Protein AF-A0A355WIX9-F1 (afdb_monomer_lite)

Sequence (123 aa):
KSVLGELPDAIAVFSPANELVISNTAFASLWGVDPGSMVARMDFRDVKTLWLDHCSDASALEHMLLSPAPKFGECQEIGTIQHESGKSYTVTLGGLARGAAICTFQLISQKPTAHEKRVLLEA

Structure (mmCIF, N/CA/C/O backbone):
data_AF-A0A355WIX9-F1
#
_entry.id   AF-A0A355WIX9-F1
#
loop_
_atom_site.group_PDB
_atom_site.id
_atom_site.type_symbol
_atom_site.label_atom_id
_atom_site.label_alt_id
_atom_site.label_comp_id
_atom_site.label_asym_id
_atom_site.label_entity_id
_atom_site.label_seq_id
_atom_site.pdbx_PDB_ins_code
_atom_site.Cartn_x
_atom_site.Cartn_y
_atom_site.Cartn_z
_atom_site.occupancy
_atom_site.B_iso_or_equiv
_atom_site.auth_seq_id
_atom_site.auth_comp_id
_atom_site.auth_asym_id
_atom_site.auth_atom_id
_atom_site.pdbx_PDB_model_num
ATOM 1 N N . LYS A 1 1 ? 10.119 6.463 15.370 1.00 37.47 1 LYS A N 1
ATOM 2 C CA . LYS A 1 1 ? 9.162 5.468 15.911 1.00 37.47 1 LYS A CA 1
ATOM 3 C C . LYS A 1 1 ? 9.168 4.310 14.924 1.00 37.47 1 LYS A C 1
ATOM 5 O O . LYS A 1 1 ? 8.898 4.560 13.760 1.00 37.47 1 LYS A O 1
ATOM 10 N N . SER A 1 2 ? 9.666 3.144 15.331 1.00 35.19 2 SER A N 1
ATOM 11 C CA . SER A 1 2 ? 10.000 2.032 14.431 1.00 35.19 2 SER A CA 1
ATOM 12 C C . SER A 1 2 ? 8.767 1.499 13.697 1.00 35.19 2 SER A C 1
ATOM 14 O O . SER A 1 2 ? 7.737 1.294 14.329 1.00 35.19 2 SER A O 1
ATOM 16 N N . VAL A 1 3 ? 8.902 1.249 12.390 1.00 51.25 3 VAL A N 1
ATOM 17 C CA . VAL A 1 3 ? 7.866 0.726 11.467 1.00 51.25 3 VAL A CA 1
ATOM 18 C C . VAL A 1 3 ? 7.512 -0.756 11.712 1.00 51.25 3 VAL A C 1
ATOM 20 O O . VAL A 1 3 ? 6.863 -1.400 10.906 1.00 51.25 3 VAL A O 1
ATOM 23 N N . LEU A 1 4 ? 7.978 -1.323 12.825 1.00 42.12 4 LEU A N 1
ATOM 24 C CA . LEU A 1 4 ? 7.845 -2.733 13.184 1.00 42.12 4 LEU A CA 1
ATOM 25 C C . LEU A 1 4 ? 7.143 -2.805 14.538 1.00 42.12 4 LEU A C 1
ATOM 27 O O . LEU A 1 4 ? 7.779 -2.965 15.577 1.00 42.12 4 LEU A O 1
ATOM 31 N N . GLY A 1 5 ? 5.833 -2.584 14.519 1.00 39.03 5 GLY A N 1
ATOM 32 C CA . GLY A 1 5 ? 4.954 -2.717 15.674 1.00 39.03 5 GLY A CA 1
ATOM 33 C C . GLY A 1 5 ? 3.820 -3.673 15.338 1.00 39.03 5 GLY A C 1
ATOM 34 O O . GLY A 1 5 ? 2.756 -3.225 14.940 1.00 39.03 5 GLY A O 1
ATOM 35 N N . GLU A 1 6 ? 4.114 -4.969 15.452 1.00 48.50 6 GLU A N 1
ATOM 36 C CA . GLU A 1 6 ? 3.191 -6.085 15.710 1.00 48.50 6 GLU A CA 1
ATOM 37 C C . GLU A 1 6 ? 1.747 -5.940 15.187 1.00 48.50 6 GLU A C 1
ATOM 39 O O . GLU A 1 6 ? 0.817 -5.760 15.961 1.00 48.50 6 GLU A O 1
ATOM 44 N N . LEU A 1 7 ? 1.560 -6.071 13.872 1.00 51.72 7 LEU A N 1
ATOM 45 C CA . LEU A 1 7 ? 0.423 -6.706 13.184 1.00 51.72 7 LEU A CA 1
ATOM 46 C C . LEU A 1 7 ? 0.850 -6.866 11.706 1.00 51.72 7 LEU A C 1
ATOM 48 O O . LEU A 1 7 ? 1.689 -6.089 11.250 1.00 51.72 7 LEU A O 1
ATOM 52 N N . PRO A 1 8 ? 0.370 -7.862 10.937 1.00 59.75 8 PRO A N 1
ATOM 53 C CA . PRO A 1 8 ? 0.781 -7.988 9.548 1.00 59.75 8 PRO A CA 1
ATOM 54 C C . PRO A 1 8 ? 0.089 -6.883 8.750 1.00 59.75 8 PRO A C 1
ATOM 56 O O . PRO A 1 8 ? -1.077 -7.013 8.381 1.00 59.75 8 PRO A O 1
ATOM 59 N N . ASP A 1 9 ? 0.801 -5.783 8.517 1.00 78.31 9 ASP A N 1
ATOM 60 C CA . ASP A 1 9 ? 0.364 -4.750 7.586 1.00 78.31 9 ASP A CA 1
ATOM 61 C C . ASP A 1 9 ? 0.026 -5.430 6.258 1.00 78.31 9 ASP A C 1
ATOM 63 O O . ASP A 1 9 ? 0.771 -6.293 5.775 1.00 78.31 9 ASP A O 1
ATOM 67 N N . ALA A 1 10 ? -1.121 -5.097 5.672 1.00 90.50 10 ALA A N 1
ATOM 68 C CA . ALA A 1 10 ? -1.402 -5.545 4.318 1.00 90.50 10 ALA A CA 1
ATOM 69 C C . ALA A 1 10 ? -0.385 -4.865 3.396 1.00 90.50 10 ALA A C 1
ATOM 71 O O . ALA A 1 10 ? -0.268 -3.642 3.402 1.00 90.50 10 ALA A O 1
ATOM 72 N N . ILE A 1 11 ? 0.381 -5.662 2.650 1.00 90.50 11 ILE A N 1
ATOM 73 C CA . ILE A 1 11 ? 1.498 -5.185 1.827 1.00 90.50 11 ILE A CA 1
ATOM 74 C C . ILE A 1 11 ? 1.201 -5.477 0.363 1.00 90.50 11 ILE A C 1
ATOM 76 O O . ILE A 1 11 ? 0.848 -6.605 0.017 1.00 90.50 11 ILE A O 1
ATOM 80 N N . ALA A 1 12 ? 1.426 -4.475 -0.482 1.00 92.06 12 ALA A N 1
ATOM 81 C CA . ALA A 1 12 ? 1.466 -4.592 -1.932 1.00 92.06 12 ALA A CA 1
ATOM 82 C C . ALA A 1 12 ? 2.766 -3.971 -2.457 1.00 92.06 12 ALA A C 1
ATOM 84 O O . ALA A 1 12 ? 3.050 -2.803 -2.196 1.00 92.06 12 ALA A O 1
ATOM 85 N N . VAL A 1 13 ? 3.567 -4.741 -3.191 1.00 91.44 13 VAL A N 1
ATOM 86 C CA . VAL A 1 13 ? 4.795 -4.263 -3.837 1.00 91.44 13 VAL A CA 1
ATOM 87 C C . VAL A 1 13 ? 4.591 -4.235 -5.338 1.00 91.44 13 VAL A C 1
ATOM 89 O O . VAL A 1 13 ? 4.232 -5.248 -5.938 1.00 91.44 13 VAL A O 1
ATOM 92 N N . PHE A 1 14 ? 4.888 -3.092 -5.939 1.00 92.38 14 PHE A N 1
ATOM 93 C CA . PHE A 1 14 ? 4.789 -2.854 -7.368 1.00 92.38 14 PHE A CA 1
ATOM 94 C C . PHE A 1 14 ? 6.174 -2.782 -7.998 1.00 92.38 14 PHE A C 1
ATOM 96 O O . PHE A 1 14 ? 7.099 -2.177 -7.449 1.00 92.38 14 PHE A O 1
ATOM 103 N N . SER A 1 15 ? 6.318 -3.396 -9.167 1.00 92.06 15 SER A N 1
ATOM 104 C CA . SER A 1 15 ? 7.503 -3.235 -10.000 1.00 92.06 15 SER A CA 1
ATOM 105 C C . SER A 1 15 ? 7.538 -1.832 -10.625 1.00 92.06 15 SER A C 1
ATOM 107 O O . SER A 1 15 ? 6.509 -1.159 -10.700 1.00 92.06 15 SER A O 1
ATOM 109 N N . PRO A 1 16 ? 8.689 -1.400 -11.168 1.00 89.31 16 PRO A N 1
ATOM 110 C CA . PRO A 1 16 ? 8.773 -0.166 -11.955 1.00 89.31 16 PRO A CA 1
ATOM 111 C C . PRO A 1 16 ? 7.889 -0.171 -13.214 1.00 89.31 16 PRO A C 1
ATOM 113 O O . PRO A 1 16 ? 7.668 0.877 -13.810 1.00 89.31 16 PRO A O 1
ATOM 116 N N . ALA A 1 17 ? 7.418 -1.348 -13.643 1.00 90.25 17 ALA A N 1
ATOM 117 C CA . ALA A 1 17 ? 6.477 -1.513 -14.748 1.00 90.25 17 ALA A CA 1
ATOM 118 C C . ALA A 1 17 ? 5.006 -1.440 -14.289 1.00 90.25 17 ALA A C 1
ATOM 120 O O . ALA A 1 17 ? 4.112 -1.766 -15.062 1.00 90.25 17 ALA A O 1
ATOM 121 N N . ASN A 1 18 ? 4.758 -1.020 -13.043 1.00 88.94 18 ASN A N 1
ATOM 122 C CA . ASN A 1 18 ? 3.447 -0.937 -12.399 1.00 88.94 18 ASN A CA 1
ATOM 123 C C . ASN A 1 18 ? 2.732 -2.286 -12.233 1.00 88.94 18 ASN A C 1
ATOM 125 O O . ASN A 1 18 ? 1.526 -2.306 -12.025 1.00 88.94 18 ASN A O 1
ATOM 129 N N . GLU A 1 19 ? 3.446 -3.410 -12.279 1.00 92.00 19 GLU A N 1
ATOM 130 C CA . GLU A 1 19 ? 2.869 -4.730 -11.994 1.00 92.00 19 GLU A CA 1
ATOM 131 C C . GLU A 1 19 ? 2.930 -5.022 -10.493 1.00 92.00 19 GLU A C 1
ATOM 133 O O . GLU A 1 19 ? 3.964 -4.785 -9.862 1.00 92.00 19 GLU A O 1
ATOM 138 N N . LEU A 1 20 ? 1.869 -5.593 -9.921 1.00 91.81 20 LEU A N 1
ATOM 139 C CA . LEU A 1 20 ? 1.920 -6.136 -8.568 1.00 91.81 20 LEU A CA 1
ATOM 140 C C . LEU A 1 20 ? 2.803 -7.392 -8.558 1.00 91.81 20 LEU A C 1
ATOM 142 O O . LEU A 1 20 ? 2.482 -8.400 -9.185 1.00 91.81 20 LEU A O 1
ATOM 146 N N . VAL A 1 21 ? 3.925 -7.329 -7.841 1.00 90.50 21 VAL A N 1
ATOM 147 C CA . VAL A 1 21 ? 4.912 -8.420 -7.771 1.00 90.50 21 VAL A CA 1
ATOM 148 C C . VAL A 1 21 ? 4.888 -9.173 -6.450 1.00 90.50 21 VAL A C 1
ATOM 150 O O . VAL A 1 21 ? 5.263 -10.342 -6.420 1.00 90.50 21 VAL A O 1
ATOM 153 N N . ILE A 1 22 ? 4.478 -8.524 -5.357 1.00 87.94 22 ILE A N 1
ATOM 154 C CA . ILE A 1 22 ? 4.358 -9.161 -4.041 1.00 87.94 22 ILE A CA 1
ATOM 155 C C . ILE A 1 22 ? 3.090 -8.656 -3.361 1.00 87.94 22 ILE A C 1
ATOM 157 O O . ILE A 1 22 ? 2.875 -7.451 -3.257 1.00 87.94 22 ILE A O 1
ATOM 161 N N . SER A 1 23 ? 2.302 -9.582 -2.829 1.00 89.50 23 SER A N 1
ATOM 162 C CA . SER A 1 23 ? 1.235 -9.329 -1.863 1.00 89.50 23 SER A CA 1
ATOM 163 C C . SER A 1 23 ? 1.313 -10.364 -0.746 1.00 89.50 23 SER A C 1
ATOM 165 O O . SER A 1 23 ? 1.766 -11.485 -0.974 1.00 89.50 23 SER A O 1
ATOM 167 N N . ASN A 1 24 ? 0.904 -10.004 0.470 1.00 89.62 24 ASN A N 1
A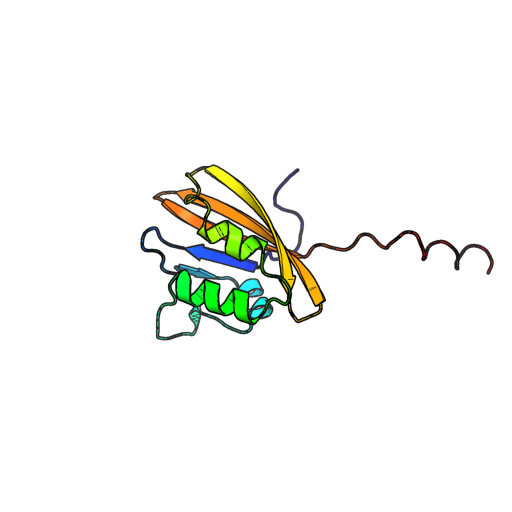TOM 168 C CA . ASN A 1 24 ? 0.891 -10.937 1.601 1.00 89.62 24 ASN A CA 1
ATOM 169 C C . ASN A 1 24 ? -0.529 -11.414 1.950 1.00 89.62 24 ASN A C 1
ATOM 171 O O . ASN A 1 24 ? -1.531 -10.905 1.454 1.00 89.62 24 ASN A O 1
ATOM 175 N N . THR A 1 25 ? -0.630 -12.386 2.855 1.00 87.50 25 THR A N 1
ATOM 176 C CA . THR A 1 25 ? -1.923 -12.930 3.305 1.00 87.50 25 THR A CA 1
ATOM 177 C C . THR A 1 25 ? -2.811 -11.878 3.975 1.00 87.50 25 THR A C 1
ATOM 179 O O . THR A 1 25 ? -4.033 -11.959 3.877 1.00 87.50 25 THR A O 1
ATOM 182 N N . ALA A 1 26 ? -2.224 -10.868 4.626 1.00 88.62 26 ALA A N 1
ATOM 183 C CA . ALA A 1 26 ? -2.984 -9.757 5.195 1.00 88.62 26 ALA A CA 1
ATOM 184 C C . ALA A 1 26 ? -3.626 -8.887 4.110 1.00 88.62 26 ALA A C 1
ATOM 186 O O . ALA A 1 26 ? -4.782 -8.505 4.257 1.00 88.62 26 ALA A O 1
ATOM 187 N N . PHE A 1 27 ? -2.925 -8.643 2.999 1.00 90.69 27 PHE A N 1
ATOM 188 C CA . PHE A 1 27 ? -3.493 -7.994 1.820 1.00 90.69 27 PHE A CA 1
ATOM 189 C C . PHE A 1 27 ? -4.674 -8.794 1.274 1.00 90.69 27 PHE A C 1
ATOM 191 O O . PHE A 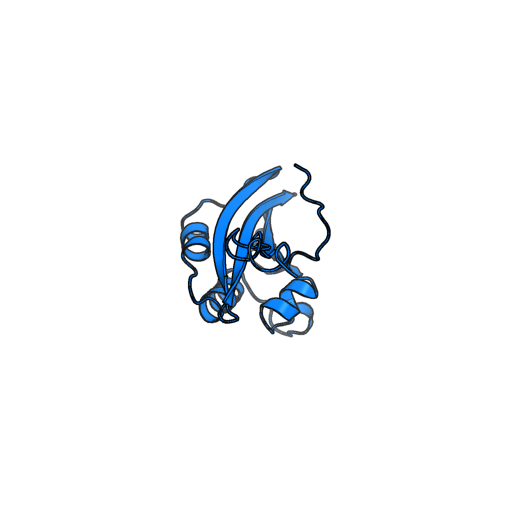1 27 ? -5.750 -8.234 1.085 1.00 90.69 27 PHE A O 1
ATOM 198 N N . ALA A 1 28 ? -4.503 -10.108 1.112 1.00 90.31 28 ALA A N 1
ATOM 199 C CA . ALA A 1 28 ? -5.578 -10.959 0.616 1.00 90.31 28 ALA A CA 1
ATOM 200 C C . ALA A 1 28 ? -6.789 -11.014 1.556 1.00 90.31 28 ALA A C 1
ATOM 202 O O . ALA A 1 28 ? -7.930 -11.025 1.107 1.00 90.31 28 ALA A O 1
ATOM 203 N N . SER A 1 29 ? -6.550 -10.986 2.868 1.00 88.56 29 SER A N 1
ATOM 204 C CA . SER A 1 29 ? -7.619 -10.947 3.872 1.00 88.56 29 SER A CA 1
ATOM 205 C C . SER A 1 29 ? -8.330 -9.595 3.923 1.00 88.56 29 SER A C 1
ATOM 207 O O . SER A 1 29 ? -9.517 -9.550 4.230 1.00 88.56 29 SER A O 1
ATOM 209 N N . LEU A 1 30 ? -7.608 -8.499 3.664 1.00 88.38 30 LEU A N 1
ATOM 210 C CA . LEU A 1 30 ? -8.163 -7.148 3.662 1.00 88.38 30 LEU A CA 1
ATOM 211 C C . LEU A 1 30 ? -9.039 -6.911 2.431 1.00 88.38 30 LEU A C 1
ATOM 213 O O . LEU A 1 30 ? -10.157 -6.443 2.578 1.00 88.38 30 LEU A O 1
ATOM 217 N N . TRP A 1 31 ? -8.543 -7.267 1.246 1.00 90.50 31 TRP A N 1
ATOM 218 C CA . TRP A 1 31 ? -9.196 -6.948 -0.027 1.00 90.50 31 TRP A CA 1
ATOM 219 C C . TRP A 1 31 ? -9.973 -8.115 -0.643 1.00 90.50 31 TRP A C 1
ATOM 221 O O . TRP A 1 31 ? -10.493 -7.988 -1.744 1.00 90.50 31 TRP A O 1
ATOM 231 N N . GLY A 1 32 ? -10.007 -9.276 0.018 1.00 86.69 32 GLY A N 1
ATOM 232 C CA . GLY A 1 32 ? -10.740 -10.458 -0.450 1.00 86.69 32 GLY A CA 1
ATOM 233 C C . GLY A 1 32 ? -10.195 -11.093 -1.736 1.00 86.69 32 GLY A C 1
ATOM 234 O O . GLY A 1 32 ? -10.843 -11.970 -2.304 1.00 86.69 32 GLY A O 1
ATOM 235 N N . VAL A 1 33 ? -9.016 -10.672 -2.200 1.00 84.69 33 VAL A N 1
ATOM 236 C CA . VAL A 1 33 ? -8.380 -11.136 -3.438 1.00 84.69 33 VAL A CA 1
ATOM 237 C C . VAL A 1 33 ? -6.968 -11.601 -3.126 1.00 84.69 33 VAL A C 1
ATOM 239 O O . VAL A 1 33 ? -6.213 -10.870 -2.495 1.00 84.69 33 VAL A O 1
ATOM 242 N N . ASP A 1 34 ? -6.590 -12.787 -3.604 1.00 84.50 34 ASP A N 1
ATOM 243 C CA . ASP A 1 34 ? -5.204 -13.259 -3.590 1.00 84.50 34 ASP A CA 1
ATOM 244 C C . ASP A 1 34 ? -4.597 -13.185 -5.003 1.00 84.50 34 ASP A C 1
ATOM 246 O O . ASP A 1 34 ? -4.777 -14.113 -5.799 1.00 84.50 34 ASP A O 1
ATOM 250 N N . PRO A 1 35 ? -3.853 -12.110 -5.329 1.00 79.75 35 PRO A N 1
ATOM 251 C CA . PRO A 1 35 ? -3.222 -11.949 -6.635 1.00 79.75 35 PRO A CA 1
ATOM 252 C C . PRO A 1 35 ? -2.211 -13.051 -6.959 1.00 79.75 35 PRO A C 1
ATOM 254 O O . PRO A 1 35 ? -1.991 -13.343 -8.131 1.00 79.75 35 PRO A O 1
ATOM 257 N N . GLY A 1 36 ? -1.618 -13.696 -5.945 1.00 75.81 36 GLY A N 1
ATOM 258 C CA . GLY A 1 36 ? -0.697 -14.818 -6.142 1.00 75.81 36 GLY A CA 1
ATOM 259 C C . GLY A 1 36 ? -1.379 -16.074 -6.693 1.00 75.81 36 GLY A C 1
ATOM 260 O O . GLY A 1 36 ? -0.724 -16.901 -7.325 1.00 75.81 36 GLY A O 1
ATOM 261 N N . SER A 1 37 ? -2.694 -16.191 -6.496 1.00 75.38 37 SER A N 1
ATOM 262 C CA . SER A 1 37 ? -3.527 -17.283 -7.008 1.00 75.38 37 SER A CA 1
ATOM 263 C C . SER A 1 37 ? -4.179 -16.965 -8.364 1.00 75.38 37 SER A C 1
ATOM 265 O O . SER A 1 37 ? -4.843 -17.825 -8.945 1.00 75.38 37 SER A O 1
ATOM 267 N N . MET A 1 38 ? -4.006 -15.748 -8.893 1.00 78.56 38 MET A N 1
ATOM 268 C CA . MET A 1 38 ? -4.585 -15.327 -10.171 1.00 78.56 38 MET A CA 1
ATOM 269 C C . MET A 1 38 ? -3.675 -15.688 -11.353 1.00 78.56 38 MET A C 1
ATOM 271 O O . MET A 1 38 ? -2.458 -15.533 -11.306 1.00 78.56 38 MET A O 1
ATOM 275 N N . VAL A 1 39 ? -4.279 -16.142 -12.457 1.00 71.69 39 VAL A N 1
ATOM 276 C CA . VAL A 1 39 ? -3.555 -16.427 -13.713 1.00 71.69 39 VAL A CA 1
ATOM 277 C C . VAL A 1 39 ? -3.135 -15.130 -14.417 1.00 71.69 39 VAL A C 1
ATOM 279 O O . VAL A 1 39 ? -2.089 -15.079 -15.064 1.00 71.69 39 VAL A O 1
ATOM 282 N N . ALA A 1 40 ? -3.950 -14.079 -14.295 1.00 78.69 40 ALA A N 1
ATOM 283 C CA . ALA A 1 40 ? -3.658 -12.757 -14.833 1.00 78.69 40 ALA A CA 1
ATOM 284 C C . ALA A 1 40 ? -2.895 -11.916 -13.803 1.00 78.69 40 ALA A C 1
ATOM 286 O O . ALA A 1 40 ? -3.248 -11.899 -12.624 1.00 78.69 40 ALA A O 1
ATOM 287 N N . ARG A 1 41 ? -1.873 -11.188 -14.265 1.00 83.50 41 ARG A N 1
ATOM 288 C CA . ARG A 1 41 ? -1.186 -10.190 -13.441 1.00 83.50 41 ARG A CA 1
ATOM 289 C C . ARG A 1 41 ? -2.082 -8.978 -13.260 1.00 83.50 41 ARG A C 1
ATOM 291 O O . ARG A 1 41 ? -2.646 -8.500 -14.237 1.00 83.50 41 ARG A O 1
ATOM 298 N N . MET A 1 42 ? -2.159 -8.484 -12.030 1.00 90.06 42 MET A N 1
ATOM 299 C CA . MET A 1 42 ? -2.785 -7.201 -11.741 1.00 90.06 42 MET A CA 1
ATOM 300 C C . MET A 1 42 ? -1.744 -6.092 -11.847 1.00 90.06 42 MET A C 1
ATOM 302 O O . MET A 1 42 ? -0.642 -6.209 -11.295 1.00 90.06 42 MET A O 1
ATOM 306 N N . ASP A 1 43 ? -2.097 -5.011 -12.528 1.00 90.75 43 ASP A N 1
ATOM 307 C CA . ASP A 1 43 ? -1.306 -3.791 -12.507 1.00 90.75 43 ASP A CA 1
ATOM 308 C C . ASP A 1 43 ? -1.754 -2.842 -11.376 1.00 90.75 43 ASP A C 1
ATOM 310 O O . ASP A 1 43 ? -2.703 -3.092 -10.627 1.00 90.75 43 ASP A O 1
ATOM 314 N N . PHE A 1 44 ? -1.044 -1.729 -11.215 1.00 87.56 44 PHE A N 1
ATOM 315 C CA . PHE A 1 44 ? -1.344 -0.724 -10.202 1.00 87.56 44 PHE A CA 1
ATOM 316 C C . PHE A 1 44 ? -2.751 -0.121 -10.353 1.00 87.56 44 PHE A C 1
ATOM 318 O O . PHE A 1 44 ? -3.370 0.244 -9.353 1.00 87.56 44 PHE A O 1
ATOM 325 N N . ARG A 1 45 ? -3.286 -0.023 -11.577 1.00 88.25 45 ARG A N 1
ATOM 326 C CA . ARG A 1 45 ? -4.643 0.477 -11.832 1.00 88.25 45 ARG A CA 1
ATOM 327 C C . ARG A 1 45 ? -5.690 -0.556 -11.425 1.00 88.25 45 ARG A C 1
ATOM 329 O O . ARG A 1 45 ? -6.675 -0.165 -10.797 1.00 88.25 45 ARG A O 1
ATOM 336 N N . ASP A 1 46 ? -5.482 -1.830 -11.742 1.00 90.94 46 ASP A N 1
ATOM 337 C CA . ASP A 1 46 ? -6.374 -2.923 -11.339 1.00 90.94 46 ASP A CA 1
ATOM 338 C C . ASP A 1 46 ? -6.464 -3.000 -9.816 1.00 90.94 46 ASP A C 1
ATOM 340 O O . ASP A 1 46 ? -7.549 -2.974 -9.234 1.00 90.94 46 ASP A O 1
ATOM 344 N N . VAL A 1 47 ? -5.301 -3.005 -9.158 1.00 90.75 47 VAL A N 1
ATOM 345 C CA . VAL A 1 47 ? -5.206 -3.053 -7.698 1.00 90.75 47 VAL A CA 1
ATOM 346 C C . VAL A 1 47 ? -5.820 -1.804 -7.063 1.00 90.75 47 VAL A C 1
ATOM 348 O O . VAL A 1 47 ? -6.516 -1.901 -6.056 1.00 90.75 47 VAL A O 1
ATOM 351 N N . LYS A 1 48 ? -5.635 -0.623 -7.661 1.00 89.31 48 LYS A N 1
ATOM 352 C CA . LYS A 1 48 ? -6.285 0.591 -7.164 1.00 89.31 48 LYS A CA 1
ATOM 353 C C . LYS A 1 48 ? -7.804 0.534 -7.302 1.00 89.31 48 LYS A C 1
ATOM 355 O O . LYS A 1 48 ? -8.492 0.996 -6.399 1.00 89.31 48 LYS A O 1
ATOM 360 N N . THR A 1 49 ? -8.321 0.024 -8.416 1.00 91.12 49 THR A N 1
ATOM 361 C CA . THR A 1 49 ? -9.772 -0.105 -8.620 1.00 91.12 49 THR A CA 1
ATOM 362 C C . THR A 1 49 ? -10.361 -1.006 -7.541 1.00 91.12 49 THR A C 1
ATOM 364 O O . THR A 1 49 ? -11.298 -0.601 -6.862 1.00 91.12 49 THR A O 1
ATOM 367 N N . LEU A 1 50 ? -9.704 -2.141 -7.274 1.00 92.19 50 LEU A N 1
ATOM 368 C CA . LEU A 1 50 ? -10.047 -3.023 -6.161 1.00 92.19 50 LEU A CA 1
ATOM 369 C C . LEU A 1 50 ? -10.103 -2.272 -4.820 1.00 92.19 50 LEU A C 1
ATOM 371 O O . LEU A 1 50 ? -11.065 -2.429 -4.074 1.00 92.19 50 LEU A O 1
ATOM 375 N N . TRP A 1 51 ? -9.098 -1.445 -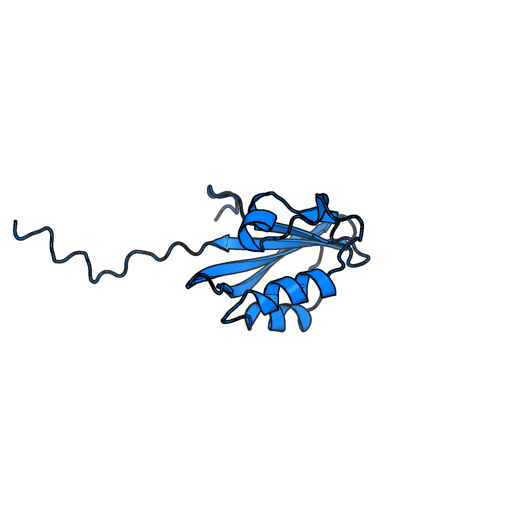4.514 1.00 92.75 51 TRP A N 1
ATOM 376 C CA . TRP A 1 51 ? -9.070 -0.690 -3.260 1.00 92.75 51 TRP A CA 1
ATOM 377 C C . TRP A 1 51 ? -10.179 0.351 -3.155 1.00 92.75 51 TRP A C 1
ATOM 379 O O . TRP A 1 51 ? -10.785 0.478 -2.095 1.00 92.75 51 TRP A O 1
ATOM 389 N N . LEU A 1 52 ? -10.433 1.102 -4.229 1.00 91.81 52 LEU A N 1
ATOM 390 C CA . LEU A 1 52 ? -11.482 2.118 -4.249 1.00 91.81 52 LEU A CA 1
ATOM 391 C C . LEU A 1 52 ? -12.865 1.492 -4.048 1.00 91.81 52 LEU A C 1
ATOM 393 O O . LEU A 1 52 ? -13.643 2.018 -3.260 1.00 91.81 52 LEU A O 1
ATOM 397 N N . ASP A 1 53 ? -13.132 0.357 -4.695 1.00 92.75 53 ASP A N 1
ATOM 398 C CA . ASP A 1 53 ? -14.428 -0.326 -4.618 1.00 92.75 53 ASP A CA 1
ATOM 399 C C . ASP A 1 53 ? -14.744 -0.855 -3.206 1.00 92.75 53 ASP A C 1
ATOM 401 O O . ASP A 1 53 ? -15.911 -0.971 -2.845 1.00 92.75 53 ASP A O 1
ATOM 405 N N . HIS A 1 54 ? -13.719 -1.133 -2.393 1.00 91.50 54 HIS A N 1
ATOM 406 C CA . HIS A 1 54 ? -13.859 -1.649 -1.021 1.00 91.50 54 HIS A CA 1
ATOM 407 C C . HIS A 1 54 ? -13.711 -0.558 0.060 1.00 91.50 54 HIS A C 1
ATOM 409 O O . HIS A 1 54 ? -13.700 -0.846 1.262 1.00 91.50 54 HIS A O 1
ATOM 415 N N . CYS A 1 55 ? -13.578 0.714 -0.333 1.00 92.06 55 CYS A N 1
ATOM 416 C CA . CYS A 1 55 ? -13.477 1.841 0.593 1.00 92.06 55 CYS A CA 1
ATOM 417 C C . CYS A 1 55 ? -14.751 2.691 0.592 1.00 92.06 55 CYS A C 1
ATOM 419 O O . CYS A 1 55 ? -15.240 3.106 -0.452 1.00 92.06 55 CYS A O 1
ATOM 421 N N . SER A 1 56 ? -15.241 3.038 1.784 1.00 90.69 56 SER A N 1
ATOM 422 C CA . SER A 1 56 ? -16.286 4.054 1.953 1.00 90.69 56 SER A CA 1
ATOM 423 C C . SER A 1 56 ? -15.725 5.481 1.910 1.00 90.69 56 SER A C 1
ATOM 425 O O . SER A 1 56 ? -16.440 6.406 1.539 1.00 90.69 56 SER A O 1
ATOM 427 N N . ASP A 1 57 ? -14.449 5.663 2.274 1.00 91.69 57 ASP A N 1
ATOM 428 C CA . ASP A 1 57 ? -13.678 6.888 2.025 1.00 91.69 57 ASP A CA 1
ATOM 429 C C . ASP A 1 57 ? -12.293 6.503 1.505 1.00 91.69 57 ASP A C 1
ATOM 431 O O . ASP A 1 57 ? -11.513 5.836 2.195 1.00 91.69 57 ASP A O 1
ATOM 435 N N . ALA A 1 58 ? -12.004 6.922 0.275 1.00 90.69 58 ALA A N 1
ATOM 436 C CA . ALA A 1 58 ? -10.774 6.604 -0.430 1.00 90.69 58 ALA A CA 1
ATOM 437 C C . ALA A 1 58 ? -9.957 7.847 -0.812 1.00 90.69 58 ALA A C 1
ATOM 439 O O . ALA A 1 58 ? -9.060 7.758 -1.654 1.00 90.69 58 ALA A O 1
ATOM 440 N N . SER A 1 59 ? -10.223 8.997 -0.186 1.00 90.00 59 SER A N 1
ATOM 441 C CA . SER A 1 59 ? -9.611 10.285 -0.551 1.00 90.00 59 SER A CA 1
ATOM 442 C C . SER A 1 59 ? -8.076 10.223 -0.543 1.00 90.00 59 SER A C 1
ATOM 444 O O . SER A 1 59 ? -7.409 10.777 -1.417 1.00 90.00 59 SER A O 1
ATOM 446 N N . ALA A 1 60 ? -7.495 9.477 0.404 1.00 89.50 60 ALA A N 1
ATOM 447 C CA . ALA A 1 60 ? -6.053 9.242 0.461 1.00 89.50 60 ALA A CA 1
ATOM 448 C C . ALA A 1 60 ? -5.535 8.448 -0.758 1.00 89.50 60 ALA A C 1
ATOM 450 O O . ALA A 1 60 ? -4.518 8.809 -1.347 1.00 89.50 60 ALA A O 1
ATOM 451 N N . LEU A 1 61 ? -6.243 7.404 -1.199 1.00 89.31 61 LEU A N 1
ATOM 452 C CA . LEU A 1 61 ? -5.858 6.613 -2.380 1.00 89.31 61 LEU A CA 1
ATOM 453 C C . LEU A 1 61 ? -5.992 7.402 -3.684 1.00 89.31 61 LEU A C 1
ATOM 455 O O . LEU A 1 61 ? -5.236 7.177 -4.631 1.00 89.31 61 LEU A O 1
ATOM 459 N N . GLU A 1 62 ? -6.943 8.327 -3.753 1.00 89.19 62 GLU A N 1
ATOM 460 C CA . GLU A 1 62 ? -7.062 9.261 -4.871 1.00 89.19 62 GLU A CA 1
ATOM 461 C C . GLU A 1 62 ? -5.902 10.258 -4.885 1.00 89.19 62 GLU A C 1
ATOM 463 O O . GLU A 1 62 ? -5.270 10.449 -5.925 1.00 89.19 62 GLU A O 1
ATOM 468 N N . HIS A 1 63 ? -5.547 10.816 -3.725 1.00 86.50 63 HIS A N 1
ATOM 469 C CA . HIS A 1 63 ? -4.401 11.714 -3.584 1.00 86.50 63 HIS A CA 1
ATOM 470 C C . HIS A 1 63 ? -3.073 11.033 -3.956 1.00 86.50 63 HIS A C 1
ATOM 472 O O . HIS A 1 63 ? -2.198 11.649 -4.569 1.00 86.50 63 HIS A O 1
ATOM 478 N N . MET A 1 64 ? -2.935 9.738 -3.658 1.00 85.31 64 MET A N 1
ATOM 479 C CA . MET A 1 64 ? -1.782 8.932 -4.064 1.00 85.31 64 MET A CA 1
ATOM 480 C C . MET A 1 64 ? -1.551 8.936 -5.581 1.00 85.31 64 MET A C 1
ATOM 482 O O . MET A 1 64 ? -0.404 8.982 -6.007 1.00 85.31 64 MET A O 1
ATOM 486 N N . LEU A 1 65 ? -2.609 8.918 -6.404 1.00 80.75 65 LEU A N 1
ATOM 487 C CA . LEU A 1 65 ? -2.462 8.951 -7.868 1.00 80.75 65 LEU A CA 1
ATOM 488 C C . LEU A 1 65 ? -1.934 10.271 -8.402 1.00 80.75 65 LEU A C 1
ATOM 490 O O . LEU A 1 65 ? -1.293 10.307 -9.449 1.00 80.75 65 LEU A O 1
ATOM 494 N N . LEU A 1 66 ? -2.295 11.355 -7.728 1.00 82.75 66 LEU A N 1
ATOM 495 C CA . LEU A 1 66 ? -1.884 12.699 -8.105 1.00 82.75 66 LEU A CA 1
ATOM 496 C C . LEU A 1 66 ? -0.470 13.004 -7.598 1.00 82.75 66 LEU A C 1
ATOM 498 O O . LEU A 1 66 ? 0.155 13.965 -8.042 1.00 82.75 66 LEU A O 1
ATOM 502 N N . SER A 1 67 ? 0.030 12.181 -6.676 1.00 80.50 67 SER A N 1
ATOM 503 C CA . SER A 1 67 ? 1.356 12.309 -6.092 1.00 80.50 67 SER A CA 1
ATOM 504 C C . SER A 1 67 ? 2.422 11.672 -6.996 1.00 80.50 67 SER A C 1
ATOM 506 O O . SER A 1 67 ? 2.161 10.668 -7.662 1.00 80.50 67 SER A O 1
ATOM 508 N N . PRO A 1 68 ? 3.644 12.233 -7.045 1.00 82.75 68 PRO A N 1
ATOM 509 C CA . PRO A 1 68 ? 4.747 11.612 -7.767 1.00 82.75 68 PRO A CA 1
ATOM 510 C C . PRO A 1 68 ? 5.115 10.255 -7.150 1.00 82.75 68 PRO A C 1
ATOM 512 O O . PRO A 1 68 ? 4.938 10.034 -5.952 1.00 82.75 68 PRO A O 1
ATOM 515 N N . ALA A 1 69 ? 5.676 9.360 -7.966 1.00 81.56 69 ALA A N 1
ATOM 516 C CA . ALA A 1 69 ? 6.187 8.082 -7.481 1.00 81.56 69 ALA A CA 1
ATOM 517 C C . ALA A 1 69 ? 7.277 8.299 -6.409 1.00 81.56 69 ALA A C 1
ATOM 519 O O . ALA A 1 69 ? 8.129 9.180 -6.580 1.00 81.56 69 ALA A O 1
ATOM 520 N N . PRO A 1 70 ? 7.282 7.498 -5.329 1.00 85.56 70 PRO A N 1
ATOM 521 C CA . PRO A 1 70 ? 8.228 7.661 -4.233 1.00 85.56 70 PRO A CA 1
ATOM 522 C C . PRO A 1 70 ? 9.649 7.327 -4.699 1.00 85.56 70 PRO A C 1
ATOM 524 O O . PRO A 1 70 ? 9.870 6.365 -5.442 1.00 85.56 70 PRO A O 1
ATOM 527 N N . LYS A 1 71 ? 10.646 8.090 -4.245 1.00 87.69 71 LYS A N 1
ATOM 528 C CA . LYS A 1 71 ? 12.051 7.762 -4.519 1.00 87.69 71 LYS A CA 1
ATOM 529 C C . LYS A 1 71 ? 12.546 6.680 -3.571 1.00 87.69 71 LYS A C 1
ATOM 531 O O . LYS A 1 71 ? 12.022 6.483 -2.479 1.00 87.69 71 LYS A O 1
ATOM 536 N N . PHE A 1 72 ? 13.611 5.993 -3.976 1.00 87.00 72 PHE A N 1
ATOM 537 C CA . PHE A 1 72 ? 14.265 5.014 -3.115 1.00 87.00 72 PHE A CA 1
ATOM 538 C C . PHE A 1 72 ? 14.636 5.621 -1.754 1.00 87.00 72 PHE A C 1
ATOM 540 O O . PHE A 1 72 ? 15.319 6.643 -1.696 1.00 87.00 72 PHE A O 1
ATOM 547 N N . GLY A 1 73 ? 14.203 4.967 -0.675 1.00 82.56 73 GLY A N 1
ATOM 548 C CA . GLY A 1 73 ? 14.441 5.421 0.696 1.00 82.56 73 GLY A CA 1
ATOM 549 C C . GLY A 1 73 ? 13.445 6.469 1.201 1.00 82.56 73 GLY A C 1
ATOM 550 O O . GLY A 1 73 ? 13.485 6.802 2.384 1.00 82.56 73 GLY A O 1
ATOM 551 N N . GLU A 1 74 ? 12.533 6.957 0.356 1.00 87.25 74 GLU A N 1
ATOM 552 C CA . GLU A 1 74 ? 11.390 7.749 0.803 1.00 87.25 74 GLU A CA 1
ATOM 553 C C . GLU A 1 74 ? 10.289 6.824 1.323 1.00 87.25 74 GLU A C 1
ATOM 555 O O . GLU A 1 74 ? 10.018 5.756 0.772 1.00 87.25 74 GLU A O 1
ATOM 560 N N . CYS A 1 75 ? 9.654 7.259 2.404 1.00 85.75 75 CYS A N 1
ATOM 561 C CA . CYS A 1 75 ? 8.483 6.638 2.990 1.00 85.75 75 CYS A CA 1
ATOM 562 C C . CYS A 1 75 ? 7.541 7.775 3.368 1.00 85.75 75 CYS A C 1
ATOM 564 O O . CYS A 1 75 ? 7.890 8.622 4.194 1.00 85.75 75 CYS A O 1
ATOM 566 N N . GLN A 1 76 ? 6.393 7.830 2.707 1.00 87.62 76 GLN A N 1
ATOM 567 C CA . GLN A 1 76 ? 5.420 8.895 2.854 1.00 87.62 76 GLN A CA 1
ATOM 568 C C . GLN A 1 76 ? 4.088 8.308 3.302 1.00 87.62 76 GLN A C 1
ATOM 570 O O . GLN A 1 76 ? 3.519 7.440 2.643 1.00 87.62 76 GLN A O 1
ATOM 575 N N . GLU A 1 77 ? 3.570 8.820 4.413 1.00 89.62 77 GLU A N 1
ATOM 576 C CA . GLU A 1 77 ? 2.179 8.595 4.782 1.00 89.62 77 GLU A CA 1
ATOM 577 C C . GLU A 1 77 ? 1.295 9.377 3.806 1.00 89.62 77 GLU A C 1
ATOM 579 O O . GLU A 1 77 ? 1.399 10.600 3.694 1.00 89.62 77 GLU A O 1
ATOM 584 N N . ILE A 1 78 ? 0.465 8.657 3.058 1.00 90.56 78 ILE A N 1
ATOM 585 C CA . ILE A 1 78 ? -0.464 9.242 2.090 1.00 90.56 78 ILE A CA 1
ATOM 586 C C . ILE A 1 78 ? -1.695 9.787 2.816 1.00 90.56 78 ILE A C 1
ATOM 588 O O . ILE A 1 78 ? -2.229 10.831 2.445 1.00 90.56 78 ILE A O 1
ATOM 592 N N . GLY A 1 79 ? -2.141 9.076 3.853 1.00 90.31 79 GLY A N 1
ATOM 593 C CA . GLY A 1 79 ? -3.272 9.458 4.684 1.00 90.31 79 GLY A CA 1
ATOM 594 C C . GLY A 1 79 ? -4.017 8.244 5.221 1.00 90.31 79 GLY A C 1
ATOM 595 O O . GLY A 1 79 ? -3.468 7.147 5.323 1.00 90.31 79 GLY A O 1
ATOM 596 N N . THR A 1 80 ? -5.289 8.446 5.540 1.00 92.00 80 THR A N 1
ATOM 597 C CA . THR A 1 80 ? -6.170 7.409 6.081 1.00 92.00 80 THR A CA 1
ATOM 598 C C . THR A 1 80 ? -7.258 7.073 5.073 1.00 92.00 80 THR A C 1
ATOM 600 O O . THR A 1 80 ? -7.808 7.968 4.437 1.00 92.00 80 THR A O 1
ATOM 603 N N . ILE A 1 81 ? -7.588 5.790 4.968 1.00 92.88 81 ILE A N 1
ATOM 604 C CA . ILE A 1 81 ? -8.774 5.300 4.267 1.00 92.88 81 ILE A CA 1
ATOM 605 C C . ILE A 1 81 ? -9.752 4.673 5.244 1.00 92.88 81 ILE A C 1
ATOM 607 O O . ILE A 1 81 ? -9.362 4.169 6.305 1.00 92.88 81 ILE A O 1
ATOM 611 N N . GLN A 1 82 ? -11.019 4.656 4.852 1.00 92.38 82 GLN A N 1
ATOM 612 C CA . GLN A 1 82 ? -12.066 3.951 5.567 1.00 92.38 82 GLN A CA 1
ATOM 613 C C . GLN A 1 82 ? -12.550 2.786 4.710 1.00 92.38 82 GLN A C 1
ATOM 615 O O . GLN A 1 82 ? -13.093 2.982 3.627 1.00 92.38 82 GLN A O 1
ATOM 620 N N . HIS A 1 83 ? -12.303 1.571 5.191 1.00 91.62 83 HIS A N 1
ATOM 621 C CA . HIS A 1 83 ? -12.745 0.344 4.545 1.00 91.62 83 HIS A CA 1
ATOM 622 C C . HIS A 1 83 ? -14.245 0.147 4.785 1.00 91.62 83 HIS A C 1
ATOM 624 O O . HIS A 1 83 ? -14.746 0.492 5.858 1.00 91.62 83 HIS A O 1
ATOM 630 N N . GLU A 1 84 ? -14.955 -0.472 3.842 1.00 90.06 84 GLU A N 1
ATOM 631 C CA . GLU A 1 84 ? -16.406 -0.715 3.927 1.00 90.06 84 GLU A CA 1
ATOM 632 C C . GLU A 1 84 ? -16.830 -1.509 5.179 1.00 90.06 84 GLU A C 1
ATOM 634 O O . GLU A 1 84 ? -17.945 -1.380 5.677 1.00 90.06 84 GLU A O 1
ATOM 639 N N . SER A 1 85 ? -15.902 -2.277 5.759 1.00 87.06 85 SER A N 1
ATOM 640 C CA . SER A 1 85 ? -16.090 -2.990 7.033 1.00 87.06 85 SER A CA 1
ATOM 641 C C . SER A 1 85 ? -16.144 -2.074 8.269 1.00 87.06 85 SER A C 1
ATOM 643 O O . SER A 1 85 ? -16.292 -2.567 9.387 1.00 87.06 85 SER A O 1
ATOM 645 N N . GLY A 1 86 ? -15.978 -0.758 8.098 1.00 86.75 86 GLY A N 1
ATOM 646 C CA . GLY A 1 86 ? -15.956 0.254 9.161 1.00 86.75 86 GLY A CA 1
ATOM 647 C C . GLY A 1 86 ? -14.586 0.460 9.817 1.00 86.75 86 GLY A C 1
ATOM 648 O O . GLY A 1 86 ? -14.427 1.326 10.678 1.00 86.75 86 GLY A O 1
ATOM 649 N N . LYS A 1 87 ? -13.570 -0.314 9.422 1.00 88.62 87 LYS A N 1
ATOM 650 C CA . LYS A 1 87 ? -12.193 -0.176 9.918 1.00 88.62 87 LYS A CA 1
ATOM 651 C C . LYS A 1 87 ? -11.446 0.911 9.150 1.00 88.62 87 LYS A C 1
ATOM 653 O O . LYS A 1 87 ? -11.629 1.072 7.949 1.00 88.62 87 LYS A O 1
ATOM 658 N N . SER A 1 88 ? -10.586 1.653 9.844 1.00 90.25 88 SER A N 1
ATOM 659 C CA . SER A 1 88 ? -9.755 2.696 9.231 1.00 90.25 88 SER A CA 1
ATOM 660 C C . SER A 1 88 ? -8.303 2.250 9.153 1.00 90.25 88 SER A C 1
ATOM 662 O O . SER A 1 88 ? -7.779 1.680 10.113 1.00 90.25 88 SER A O 1
ATOM 664 N N . TYR A 1 89 ? -7.661 2.520 8.022 1.00 91.19 89 TYR A N 1
ATOM 665 C CA . TYR A 1 89 ? -6.288 2.110 7.755 1.00 91.19 89 TYR A CA 1
ATOM 666 C C . TYR A 1 89 ? -5.450 3.316 7.356 1.00 91.19 89 TYR A C 1
ATOM 668 O O . TYR A 1 89 ? -5.873 4.121 6.531 1.00 91.19 89 TYR A O 1
ATOM 676 N N . THR A 1 90 ? -4.253 3.424 7.918 1.00 91.25 90 THR A N 1
ATOM 677 C CA . THR A 1 90 ? -3.233 4.351 7.435 1.00 91.25 90 THR A CA 1
ATOM 678 C C . THR A 1 90 ? -2.567 3.740 6.212 1.00 91.25 90 THR A C 1
ATOM 680 O O . THR A 1 90 ? -2.109 2.596 6.256 1.00 91.25 90 THR A O 1
ATOM 683 N N . VAL A 1 91 ? -2.511 4.513 5.131 1.00 91.44 91 VAL A N 1
ATOM 684 C CA . VAL A 1 91 ? -1.861 4.148 3.876 1.00 91.44 91 VAL A CA 1
ATOM 685 C C . VAL A 1 91 ? -0.498 4.812 3.819 1.00 91.44 91 VAL A C 1
ATOM 687 O O . VAL A 1 91 ? -0.387 6.038 3.897 1.00 91.44 91 VAL A O 1
ATOM 690 N N . THR A 1 92 ? 0.541 4.004 3.646 1.00 91.00 92 THR A N 1
ATOM 691 C CA . THR A 1 92 ? 1.911 4.491 3.471 1.00 91.00 92 THR A CA 1
ATOM 692 C C . THR A 1 92 ? 2.465 4.008 2.144 1.00 91.00 92 THR A C 1
ATOM 694 O O . THR A 1 92 ? 2.317 2.839 1.791 1.00 91.00 92 THR A O 1
ATOM 697 N N . LEU A 1 93 ? 3.122 4.909 1.419 1.00 90.94 93 LEU A N 1
ATOM 698 C CA . LEU A 1 93 ? 3.784 4.629 0.156 1.00 90.94 93 LEU A CA 1
ATOM 699 C C . LEU A 1 93 ? 5.290 4.846 0.314 1.00 90.94 93 LEU A C 1
ATOM 701 O O . LEU A 1 93 ? 5.739 5.911 0.735 1.00 90.94 93 LEU A O 1
ATOM 705 N N . GLY A 1 94 ? 6.080 3.834 -0.028 1.00 90.81 94 GLY A N 1
ATOM 706 C CA . GLY A 1 94 ? 7.534 3.883 0.049 1.00 90.81 94 GLY A CA 1
ATOM 707 C C . GLY A 1 94 ? 8.205 3.489 -1.258 1.00 90.81 94 GLY A C 1
ATOM 708 O O . GLY A 1 94 ? 7.696 2.657 -2.009 1.00 90.81 94 GLY A O 1
ATOM 709 N N . GLY A 1 95 ? 9.368 4.074 -1.529 1.00 91.44 95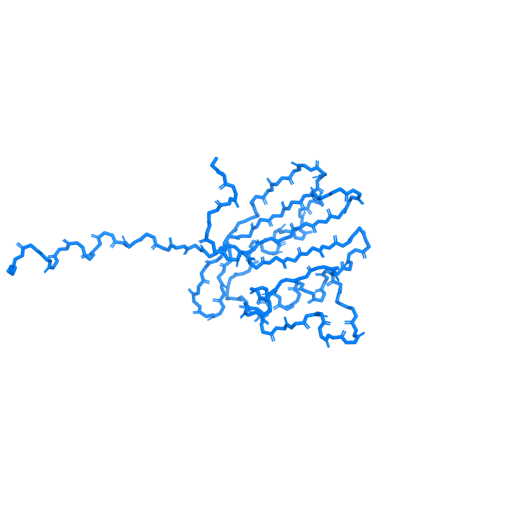 GLY A N 1
ATOM 710 C CA . GLY A 1 95 ? 10.193 3.717 -2.677 1.00 91.44 95 GLY A CA 1
ATOM 711 C C . GLY A 1 95 ? 11.220 2.654 -2.303 1.00 91.44 95 GLY A C 1
ATOM 712 O O . GLY A 1 95 ? 12.062 2.847 -1.422 1.00 91.44 95 GLY A O 1
ATOM 713 N N . LEU A 1 96 ? 11.173 1.527 -3.005 1.00 88.38 96 LEU A N 1
ATOM 714 C CA . LEU A 1 96 ? 12.120 0.425 -2.896 1.00 88.38 96 LEU A CA 1
ATOM 715 C C . LEU A 1 96 ? 13.233 0.528 -3.947 1.00 88.38 96 LEU A C 1
ATOM 717 O O . LEU A 1 96 ? 13.247 1.389 -4.832 1.00 88.38 96 LEU A O 1
ATOM 721 N N . ALA A 1 97 ? 14.233 -0.346 -3.811 1.00 86.12 97 ALA A N 1
ATOM 722 C CA . ALA A 1 97 ? 15.367 -0.384 -4.722 1.00 86.12 97 ALA A CA 1
ATOM 723 C C . ALA A 1 97 ? 14.900 -0.616 -6.167 1.00 86.12 97 ALA A C 1
ATOM 725 O O . ALA A 1 97 ? 13.896 -1.282 -6.421 1.00 86.12 97 ALA A O 1
ATOM 726 N N . ARG A 1 98 ? 15.672 -0.090 -7.125 1.00 85.56 98 ARG A N 1
ATOM 727 C CA . ARG A 1 98 ? 15.417 -0.235 -8.570 1.00 85.56 98 ARG A CA 1
ATOM 728 C C . ARG A 1 98 ? 14.078 0.356 -9.041 1.00 85.56 98 ARG A C 1
ATOM 730 O O . ARG A 1 98 ? 13.617 -0.028 -10.107 1.00 85.56 98 ARG A O 1
ATOM 737 N N . GLY A 1 99 ? 13.490 1.291 -8.290 1.00 84.56 99 GLY A N 1
ATOM 738 C CA . GLY A 1 99 ? 12.260 1.994 -8.674 1.00 84.56 99 GLY A CA 1
ATOM 739 C C . GLY A 1 99 ? 10.972 1.217 -8.402 1.00 84.56 99 GLY A C 1
ATOM 740 O O . GLY A 1 99 ? 9.924 1.597 -8.910 1.00 84.56 99 GLY A O 1
ATOM 741 N N . ALA A 1 100 ? 11.043 0.119 -7.646 1.00 90.31 100 ALA A N 1
ATOM 742 C CA . ALA A 1 100 ? 9.850 -0.543 -7.135 1.00 90.31 100 ALA A CA 1
ATOM 743 C C . ALA A 1 100 ? 9.187 0.326 -6.054 1.00 90.31 100 ALA A C 1
ATOM 745 O O . ALA A 1 100 ? 9.858 1.121 -5.395 1.00 90.31 100 ALA A O 1
ATOM 746 N N . ALA A 1 101 ? 7.889 0.152 -5.840 1.00 91.69 101 ALA A N 1
ATOM 747 C CA . ALA A 1 101 ? 7.143 0.852 -4.800 1.00 91.69 101 ALA A CA 1
ATOM 748 C C . ALA A 1 101 ? 6.504 -0.151 -3.841 1.00 91.69 101 ALA A C 1
ATOM 750 O O . ALA A 1 101 ? 6.103 -1.236 -4.252 1.00 91.69 101 ALA A O 1
ATOM 751 N N . ILE A 1 102 ? 6.397 0.209 -2.568 1.00 91.12 102 ILE A N 1
ATOM 752 C CA . ILE A 1 102 ? 5.653 -0.545 -1.560 1.00 91.12 102 ILE A CA 1
ATOM 753 C C . ILE A 1 102 ? 4.501 0.306 -1.049 1.00 91.12 102 ILE A C 1
ATOM 755 O O . ILE A 1 102 ? 4.699 1.456 -0.672 1.00 91.12 102 ILE A O 1
ATOM 759 N N . CYS A 1 103 ? 3.309 -0.270 -1.029 1.00 91.94 103 CYS A N 1
ATOM 760 C CA . CYS A 1 103 ? 2.134 0.287 -0.385 1.00 91.94 103 CYS A CA 1
ATOM 761 C C . CYS A 1 103 ? 1.787 -0.589 0.818 1.00 91.94 103 CYS A C 1
ATOM 763 O O . CYS A 1 103 ? 1.724 -1.818 0.694 1.00 91.94 103 CYS A O 1
ATOM 765 N N . THR A 1 104 ? 1.585 0.032 1.976 1.00 91.06 104 THR A N 1
ATOM 766 C CA . THR A 1 104 ? 1.174 -0.663 3.194 1.00 91.06 104 THR A CA 1
ATOM 767 C C . THR A 1 104 ? -0.123 -0.090 3.740 1.00 91.06 104 THR A C 1
ATOM 769 O O . THR A 1 104 ? -0.371 1.115 3.661 1.00 91.06 104 THR A O 1
ATOM 772 N N . PHE A 1 105 ? -0.940 -0.971 4.311 1.00 91.44 105 PHE A N 1
ATOM 773 C CA . PHE A 1 105 ? -2.184 -0.624 4.985 1.00 91.44 105 PHE A CA 1
ATOM 774 C C . PHE A 1 105 ? -2.108 -1.107 6.425 1.00 91.44 105 PHE A C 1
ATOM 776 O O . PHE A 1 105 ? -2.150 -2.312 6.694 1.00 91.44 105 PHE A O 1
ATOM 783 N N . GLN A 1 106 ? -2.008 -0.154 7.343 1.00 89.75 106 GLN A N 1
ATOM 784 C CA . GLN A 1 106 ? -1.900 -0.427 8.768 1.00 89.75 106 GLN A CA 1
ATOM 785 C C . GLN A 1 106 ? -3.204 -0.055 9.468 1.00 89.75 106 GLN A C 1
ATOM 787 O O . GLN A 1 106 ? -3.693 1.064 9.327 1.00 89.75 106 GLN A O 1
ATOM 792 N N . LEU A 1 107 ? -3.777 -0.984 10.237 1.00 88.88 107 LEU A N 1
ATOM 793 C CA . LEU A 1 107 ? -5.008 -0.725 10.982 1.00 88.88 107 LEU A CA 1
ATOM 794 C C . LEU A 1 107 ? -4.775 0.370 12.031 1.00 88.88 107 LEU A C 1
ATOM 796 O O . LEU A 1 107 ? -3.886 0.262 12.879 1.00 88.88 107 LEU A O 1
ATOM 800 N N . ILE A 1 108 ? -5.627 1.391 12.025 1.00 86.62 108 ILE A N 1
ATOM 801 C CA . ILE A 1 108 ? -5.628 2.416 13.062 1.00 86.62 108 ILE A CA 1
ATOM 802 C C . ILE A 1 108 ? -6.402 1.856 14.251 1.00 86.62 108 ILE A C 1
ATOM 804 O O . ILE A 1 108 ? -7.633 1.882 14.281 1.00 86.62 108 ILE A O 1
ATOM 808 N N . SER A 1 109 ? -5.682 1.347 15.251 1.00 68.62 109 SER A N 1
ATOM 809 C CA . SER A 1 109 ? -6.279 1.048 16.552 1.00 68.62 109 SER A CA 1
ATOM 810 C C . SER A 1 109 ? -6.823 2.346 17.139 1.00 68.62 109 SER A C 1
ATOM 812 O O . SER A 1 109 ? -6.062 3.202 17.599 1.00 68.62 109 SER A O 1
ATOM 814 N N . GLN A 1 110 ? -8.145 2.513 17.106 1.00 52.06 110 GLN A N 1
ATOM 815 C CA . GLN A 1 110 ? -8.804 3.603 17.809 1.00 52.06 110 GLN A CA 1
ATOM 816 C C . GLN A 1 11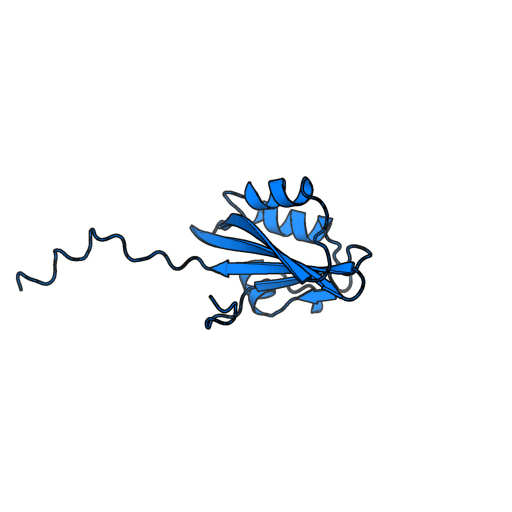0 ? -8.414 3.506 19.287 1.00 52.06 110 GLN A C 1
ATOM 818 O O . GLN A 1 110 ? -8.665 2.502 19.954 1.00 52.06 110 GLN A O 1
ATOM 823 N N . LYS A 1 111 ? -7.752 4.542 19.808 1.00 39.47 111 LYS A N 1
ATOM 824 C CA . LYS A 1 111 ? -7.581 4.701 21.253 1.00 39.47 111 LYS A CA 1
ATOM 825 C C . LYS A 1 111 ? -9.000 4.735 21.837 1.00 39.47 111 LYS A C 1
ATOM 827 O O . LYS A 1 111 ? -9.786 5.526 21.313 1.00 39.47 111 LYS A O 1
ATOM 832 N N . PRO A 1 112 ? -9.349 3.928 22.858 1.00 36.97 112 PRO A N 1
ATOM 833 C CA . PRO A 1 112 ? -10.690 3.961 23.424 1.00 36.97 112 PRO A CA 1
ATOM 834 C C . PRO A 1 112 ? -10.987 5.403 23.819 1.00 36.97 112 PRO A C 1
ATOM 836 O O . PRO A 1 112 ? -10.265 6.012 24.617 1.00 36.97 112 PRO A O 1
ATOM 839 N N . THR A 1 113 ? -11.988 5.983 23.164 1.00 40.41 113 THR A N 1
ATOM 840 C CA . THR A 1 113 ? -12.486 7.320 23.454 1.00 40.41 113 THR A CA 1
ATOM 841 C C . THR A 1 113 ? -12.784 7.376 24.944 1.00 40.41 113 THR A C 1
ATOM 843 O O . THR A 1 113 ? -13.474 6.511 25.478 1.00 40.41 113 THR A O 1
ATOM 846 N N . ALA A 1 114 ? -12.244 8.381 25.636 1.00 47.19 114 ALA A N 1
ATOM 847 C CA . ALA A 1 114 ? -12.270 8.523 27.095 1.00 47.19 114 ALA A CA 1
ATOM 848 C C . ALA A 1 114 ? -13.682 8.622 27.729 1.00 47.19 114 ALA A C 1
ATOM 850 O O . ALA A 1 114 ? -13.801 8.921 28.914 1.00 47.19 114 ALA A O 1
ATOM 851 N N . HIS A 1 115 ? -14.746 8.357 26.970 1.00 47.09 115 HIS A N 1
ATOM 852 C CA . HIS A 1 115 ? -16.120 8.293 27.448 1.00 47.09 115 HIS A CA 1
ATOM 853 C C . HIS A 1 115 ? -16.433 7.002 28.234 1.00 47.09 115 HIS A C 1
ATOM 855 O O . HIS A 1 115 ? -17.326 7.011 29.072 1.00 47.09 115 HIS A O 1
ATOM 861 N N . GLU A 1 116 ? -15.655 5.924 28.071 1.00 44.53 116 GLU A N 1
ATOM 862 C CA . GLU A 1 116 ? -15.879 4.638 28.767 1.00 44.53 116 GLU A CA 1
ATOM 863 C C . GLU A 1 116 ? -15.042 4.431 30.044 1.00 44.53 116 GLU A C 1
ATOM 865 O O . GLU A 1 116 ? -15.004 3.338 30.601 1.00 44.53 116 GLU A O 1
ATOM 870 N N . LYS A 1 117 ? -14.380 5.469 30.579 1.00 40.31 117 LYS A N 1
ATOM 871 C CA . LYS A 1 117 ? -13.693 5.365 31.887 1.00 40.31 117 LYS A CA 1
ATOM 872 C C . LYS A 1 117 ? -14.568 5.699 33.101 1.00 40.31 117 LYS A C 1
ATOM 874 O O . LYS A 1 117 ? -14.051 5.709 34.214 1.00 40.31 117 LYS A O 1
ATOM 879 N N . ARG A 1 118 ? -15.871 5.955 32.928 1.00 46.41 118 ARG A N 1
ATOM 880 C CA . ARG A 1 118 ? -16.747 6.403 34.029 1.00 46.41 118 ARG A CA 1
ATOM 881 C C . ARG A 1 118 ? -17.672 5.336 34.632 1.00 46.41 118 ARG A C 1
ATOM 883 O O . ARG A 1 118 ? -18.422 5.675 35.531 1.00 46.41 118 ARG A O 1
ATOM 890 N N . VAL A 1 119 ? -17.608 4.074 34.196 1.00 53.53 119 VAL A N 1
ATOM 891 C CA . VAL A 1 119 ? -18.517 3.010 34.697 1.00 53.53 119 VAL A CA 1
ATOM 892 C C . VAL A 1 119 ? -17.845 2.029 35.680 1.00 53.53 119 VAL A C 1
ATOM 894 O O . VAL A 1 119 ? -18.526 1.220 36.290 1.00 53.53 119 VAL A O 1
ATOM 897 N N . LEU A 1 120 ? -16.530 2.118 35.924 1.00 46.06 120 LEU A N 1
ATOM 898 C CA . LEU A 1 120 ? -15.805 1.157 36.785 1.00 46.06 120 LEU A CA 1
ATOM 899 C C . LEU A 1 120 ? -15.242 1.735 38.097 1.00 46.06 120 LEU A C 1
ATOM 901 O O . LEU A 1 120 ? -14.376 1.109 38.700 1.00 46.06 120 LEU A O 1
ATOM 905 N N . LEU A 1 121 ? -15.705 2.903 38.560 1.00 42.69 121 LEU A N 1
ATOM 906 C CA . LEU A 1 121 ? -15.299 3.435 39.876 1.00 42.69 121 LEU A CA 1
ATOM 907 C C . LEU A 1 121 ? -16.447 3.6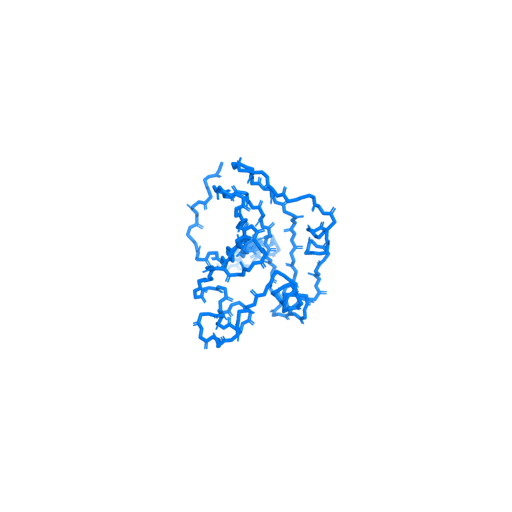06 40.885 1.00 42.69 121 LEU A C 1
ATOM 909 O O . LEU A 1 121 ? -16.231 4.200 41.937 1.00 42.69 121 LEU A O 1
ATOM 913 N N . GLU A 1 122 ? -17.641 3.090 40.585 1.00 46.12 122 GLU A N 1
ATOM 914 C CA . GLU A 1 122 ? -18.805 3.129 41.490 1.00 46.12 122 GLU A CA 1
ATOM 915 C C . GLU A 1 122 ? -19.493 1.755 41.626 1.00 46.12 122 GLU A C 1
ATOM 917 O O . GLU A 1 122 ? -20.712 1.680 41.775 1.00 46.12 122 GLU A O 1
ATOM 922 N N . ALA A 1 123 ? -18.719 0.664 41.564 1.00 43.81 123 ALA A N 1
ATOM 923 C CA . ALA A 1 123 ? -19.181 -0.691 41.879 1.00 43.81 123 ALA A CA 1
ATOM 924 C C . ALA A 1 123 ? -18.302 -1.324 42.961 1.00 43.81 123 ALA A C 1
ATOM 926 O O . ALA A 1 123 ? -17.061 -1.177 42.858 1.00 43.81 123 ALA A O 1
#

Radius of gyration: 16.68 Å; chains: 1; bounding box: 35×30×57 Å

Secondary structure (DSSP, 8-state):
--S--SS--EEEEE-TTSBEEEE-HHHHHHHS--GGG-SSPPBHHHHHHHHHHTEEE-HHHHHHHHSPPPPBT-EEEEEEEEETTS-EEEEEEEEPGGG-EEEEEEE--PPPPGGGGSSSS--

Foldseek 3Di:
DDPDDDDPWFKWKADLVQWTDDTDPVVCVQLVDDQVPDPDIDGNVNVLVSVVVQFPFCVLSVQVVVDDAAAAPDKDFSAWTQGPVRWIWTWIWHAHPPRMIMITTHTDPPDPDPPPPPPPPPD

pLDDT: mean 80.37, std 17.19, range [35.19, 92.88]